Protein AF-N6XWZ9-F1 (afdb_monomer)

Sequence (121 aa):
SLAEAADLRSFARLRLDRLRKRARRGAQAAASLEPARLHALRIDFKLLRYGVEFFAPLFGTKGIARYLDGLVRAQTALGFLQDVDSALQRLAEWSRTQPEVAPAAAFVLGWHAPRYARLRR

Secondary structure (DSSP, 8-state):
-TTTS--HHHHHHHHHHHHHHHHHHHHHHGGG--HHHHHHHHHHHHHHHHHHHHHGGGT-HHHHHHHHHHHHHHHHHHHHHHHHHHHHHHHHHHHHH-GGGHHHHHHHHHHHHHHHHHHT-

Radius of gyration: 19.49 Å; Cα contacts (8 Å, |Δi|>4): 71; chains: 1; bounding box: 44×25×64 Å

Nearest PDB structures (foldseek):
  6qv5-assembly1_A  TM=8.251E-01  e=8.472E-03  Ricinus communis
  6rn5-assembly1_A-2  TM=6.888E-01  e=3.120E+00  Streptomyces chartreusis
  1ktm-assembly1_A  TM=4.145E-01  e=5.448E+00  Gallus gallus

Foldseek 3Di:
DVVVVPPPVVVLVVVLVVLVVVLVVLVVVCPQVDLVSLVVSLVSLVVNLVSLVVCVVVPDPPVSVVVNVVSVVSNVLSVLLNVLVVLVVVLVVCCVVPVVCVVVSCVVNVVSVVSNVVSSD

Solvent-accessible surface area (backbone atoms only — not comparable to full-atom values): 6664 Å² total; per-residue (Å²): 106,86,76,74,63,54,53,65,62,59,52,47,48,57,52,49,51,52,34,51,54,48,31,50,52,32,50,62,68,22,68,78,65,42,67,71,39,41,52,52,29,40,52,33,47,48,54,36,47,51,51,49,63,71,48,36,88,77,70,53,65,79,72,47,55,63,52,49,52,55,48,50,53,52,44,51,56,43,44,54,48,51,51,50,57,53,44,54,55,51,44,54,54,44,30,73,80,39,63,85,46,36,65,60,42,51,49,56,51,57,72,48,41,68,60,47,62,58,73,73,105

pLDDT: mean 91.27, std 10.52, range [46.81, 98.0]

Structure (mmCIF, N/CA/C/O backbone):
data_AF-N6XWZ9-F1
#
_entry.id   AF-N6XWZ9-F1
#
loop_
_atom_site.group_PDB
_atom_site.id
_atom_site.type_symbol
_atom_site.label_atom_id
_atom_site.label_alt_id
_atom_site.label_comp_id
_atom_site.label_asym_id
_atom_site.label_entity_id
_atom_site.label_seq_id
_atom_site.pdbx_PDB_ins_code
_atom_site.Cartn_x
_atom_site.Cartn_y
_atom_site.Cartn_z
_atom_site.occupancy
_atom_site.B_iso_or_equiv
_atom_site.auth_seq_id
_atom_site.auth_comp_id
_atom_site.auth_asym_id
_atom_site.auth_atom_id
_atom_site.pdbx_PDB_model_num
ATOM 1 N N . SER A 1 1 ? -3.378 0.205 39.869 1.00 48.47 1 SER A N 1
ATOM 2 C CA . SER A 1 1 ? -4.304 1.255 40.353 1.00 48.47 1 SER A CA 1
ATOM 3 C C . SER A 1 1 ? -5.565 1.287 39.486 1.00 48.47 1 SER A C 1
ATOM 5 O O . SER A 1 1 ? -5.467 1.041 38.290 1.00 48.47 1 SER A O 1
ATOM 7 N N . LEU A 1 2 ? -6.747 1.599 40.047 1.00 46.81 2 LEU A N 1
ATOM 8 C CA . LEU A 1 2 ? -7.999 1.820 39.285 1.00 46.81 2 LEU A CA 1
ATOM 9 C C . LEU A 1 2 ? -7.866 2.937 38.223 1.00 46.81 2 LEU A C 1
ATOM 11 O O . LEU A 1 2 ? -8.647 2.976 37.279 1.00 46.81 2 LEU A O 1
ATOM 15 N N . ALA A 1 3 ? -6.842 3.791 38.338 1.00 50.16 3 ALA A N 1
ATOM 16 C CA . ALA A 1 3 ? -6.470 4.799 37.346 1.00 50.16 3 ALA A CA 1
ATOM 17 C C . ALA A 1 3 ? -5.583 4.263 36.194 1.00 50.16 3 ALA A C 1
ATOM 19 O O . ALA A 1 3 ? -5.493 4.903 35.152 1.00 50.16 3 ALA A O 1
ATOM 20 N N . GLU A 1 4 ? -4.946 3.093 36.347 1.00 48.78 4 GLU A N 1
ATOM 21 C CA . GLU A 1 4 ? -4.130 2.435 35.301 1.00 48.78 4 GLU A CA 1
ATOM 22 C C . GLU A 1 4 ? -4.968 1.539 34.381 1.00 48.78 4 GLU A C 1
ATOM 24 O O . GLU A 1 4 ? -4.614 1.340 33.222 1.00 48.78 4 GLU A O 1
ATOM 29 N N . ALA A 1 5 ? -6.138 1.091 34.846 1.00 48.84 5 ALA A N 1
ATOM 30 C CA . ALA A 1 5 ? -7.211 0.566 34.003 1.00 48.84 5 ALA A CA 1
ATOM 31 C C . ALA A 1 5 ? -7.989 1.707 33.316 1.00 48.84 5 ALA A C 1
ATOM 33 O O . ALA A 1 5 ? -9.215 1.665 33.213 1.00 48.84 5 ALA A O 1
ATOM 34 N N . ALA A 1 6 ? -7.278 2.749 32.867 1.00 59.78 6 ALA A N 1
ATOM 35 C CA . ALA A 1 6 ? -7.811 3.752 31.959 1.00 59.78 6 ALA A CA 1
ATOM 36 C C . ALA A 1 6 ? -8.522 3.013 30.817 1.00 59.78 6 ALA A C 1
ATOM 38 O O . ALA A 1 6 ? -7.895 2.204 30.135 1.00 59.78 6 ALA A O 1
ATOM 39 N N . ASP A 1 7 ? -9.835 3.231 30.680 1.00 86.81 7 ASP A N 1
ATOM 40 C CA . ASP A 1 7 ? -10.737 2.429 29.847 1.00 86.81 7 ASP A CA 1
ATOM 41 C C . ASP A 1 7 ? -10.075 1.993 28.529 1.00 86.81 7 ASP A C 1
ATOM 43 O O . ASP A 1 7 ? -9.800 2.809 27.644 1.00 86.81 7 ASP A O 1
ATOM 47 N N . LEU A 1 8 ? -9.813 0.687 28.401 1.00 89.88 8 LEU A N 1
ATOM 48 C CA . LEU A 1 8 ? -9.112 0.106 27.257 1.00 89.88 8 LEU A CA 1
ATOM 49 C C . LEU A 1 8 ? -9.823 0.436 25.936 1.00 89.88 8 LEU A C 1
ATOM 51 O O . LEU A 1 8 ? -9.167 0.610 24.906 1.00 89.88 8 LEU A O 1
ATOM 55 N N . ARG A 1 9 ? -11.156 0.591 25.954 1.00 90.12 9 ARG A N 1
ATOM 56 C CA . ARG A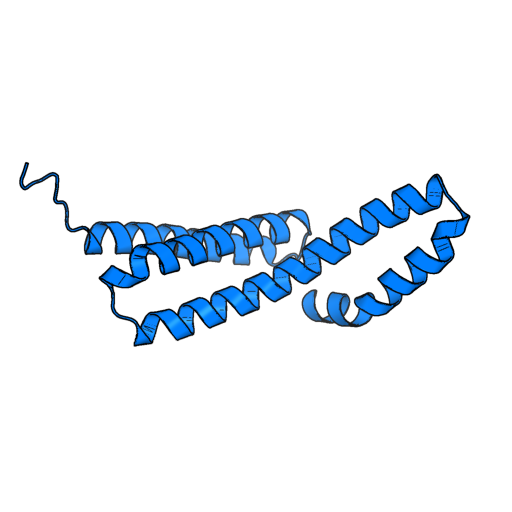 1 9 ? -11.916 1.020 24.771 1.00 90.12 9 ARG A CA 1
ATOM 57 C C . ARG A 1 9 ? -11.654 2.485 24.444 1.00 90.12 9 ARG A C 1
ATOM 59 O O . ARG A 1 9 ? -11.478 2.810 23.270 1.00 90.12 9 ARG A O 1
ATOM 66 N N . SER A 1 10 ? -11.591 3.361 25.442 1.00 91.25 10 SER A N 1
ATOM 67 C CA . SER A 1 10 ? -11.193 4.763 25.271 1.00 91.25 10 SER A CA 1
ATOM 68 C C . SER A 1 10 ? -9.761 4.888 24.753 1.00 91.25 10 SER A C 1
ATOM 70 O O . SER A 1 10 ? -9.526 5.615 23.785 1.00 91.25 10 SER A O 1
ATOM 72 N N . PHE A 1 11 ? -8.813 4.124 25.302 1.00 92.62 11 PHE A N 1
ATOM 73 C CA . PHE A 1 11 ? -7.440 4.069 24.790 1.00 92.62 11 PHE A CA 1
ATOM 74 C C . PHE A 1 11 ? -7.397 3.628 23.320 1.00 92.62 11 PHE A C 1
ATOM 76 O O . PHE A 1 11 ? -6.801 4.306 22.476 1.00 92.62 11 PHE A O 1
ATOM 83 N N . ALA A 1 12 ? -8.072 2.524 22.992 1.00 93.31 12 ALA A N 1
ATOM 84 C CA . ALA A 1 12 ? -8.122 1.993 21.637 1.00 93.31 12 ALA A CA 1
ATOM 85 C C . ALA A 1 12 ? -8.773 2.985 20.658 1.00 93.31 12 ALA A C 1
ATOM 87 O O . ALA A 1 12 ? -8.232 3.216 19.575 1.00 93.31 12 ALA A O 1
ATOM 88 N N . ARG A 1 13 ? -9.864 3.657 21.053 1.00 92.62 13 ARG A N 1
ATOM 89 C CA . ARG A 1 13 ? -10.496 4.736 20.271 1.00 92.62 13 ARG A CA 1
ATOM 90 C C . ARG A 1 13 ? -9.520 5.869 19.975 1.00 92.62 13 ARG A C 1
ATOM 92 O O . ARG A 1 13 ? -9.325 6.212 18.812 1.00 92.62 13 ARG A O 1
ATOM 99 N N . LEU A 1 14 ? -8.852 6.398 21.000 1.00 94.88 14 LEU A N 1
ATOM 100 C CA . LEU A 1 14 ? -7.873 7.477 20.838 1.00 94.88 14 LEU A CA 1
ATOM 101 C C . LEU A 1 14 ? -6.714 7.061 19.925 1.00 94.88 14 LEU A C 1
ATOM 103 O O . LEU A 1 14 ? -6.248 7.855 19.101 1.00 94.88 14 LEU A O 1
ATOM 107 N N . ARG A 1 15 ? -6.241 5.814 20.038 1.00 95.75 15 ARG A N 1
ATOM 108 C CA . ARG A 1 15 ? -5.157 5.300 19.195 1.00 95.75 15 ARG A CA 1
ATOM 109 C C . ARG A 1 15 ? -5.592 5.140 17.738 1.00 95.75 15 ARG A C 1
ATOM 111 O O . ARG A 1 15 ? -4.868 5.599 16.851 1.00 95.75 15 ARG A O 1
ATOM 118 N N . LEU A 1 16 ? -6.759 4.547 17.495 1.00 95.12 16 LEU A N 1
ATOM 119 C CA . LEU A 1 16 ? -7.332 4.379 16.157 1.00 95.12 16 LEU A CA 1
ATOM 120 C C . LEU A 1 16 ? -7.628 5.728 15.494 1.00 95.12 16 LEU A C 1
ATOM 122 O O . LEU A 1 16 ? -7.299 5.912 14.323 1.00 95.12 16 LEU A O 1
ATOM 126 N N . ASP A 1 17 ? -8.142 6.709 16.238 1.00 96.00 17 ASP A N 1
ATOM 127 C CA . ASP A 1 17 ? -8.380 8.058 15.719 1.00 96.00 17 ASP A CA 1
ATOM 128 C C . ASP A 1 17 ? -7.085 8.759 15.304 1.00 96.00 17 ASP A C 1
ATOM 130 O O . ASP A 1 17 ? -7.038 9.413 14.258 1.00 96.00 17 ASP A O 1
ATOM 134 N N . ARG A 1 18 ? -6.002 8.600 16.076 1.00 97.31 18 ARG A N 1
ATOM 135 C CA . ARG A 1 18 ? -4.678 9.122 15.696 1.00 97.31 18 ARG A CA 1
ATOM 136 C C . ARG A 1 18 ? -4.170 8.474 14.407 1.00 97.31 18 ARG A C 1
ATOM 138 O O . ARG A 1 18 ? -3.713 9.195 13.519 1.00 97.31 18 ARG A O 1
ATOM 145 N N . LEU A 1 19 ? -4.277 7.149 14.281 1.00 97.38 19 LEU A N 1
ATOM 146 C CA . LEU A 1 19 ? -3.881 6.416 13.071 1.00 97.38 19 LEU A CA 1
ATOM 147 C C . LEU A 1 19 ? -4.723 6.834 11.860 1.00 97.38 19 LEU A C 1
ATOM 149 O O . LEU A 1 19 ? -4.172 7.126 10.802 1.00 97.38 19 LEU A O 1
ATOM 153 N N . ARG A 1 20 ? -6.041 6.974 12.028 1.00 96.75 20 ARG A N 1
ATOM 154 C CA . ARG A 1 20 ? -6.957 7.456 10.98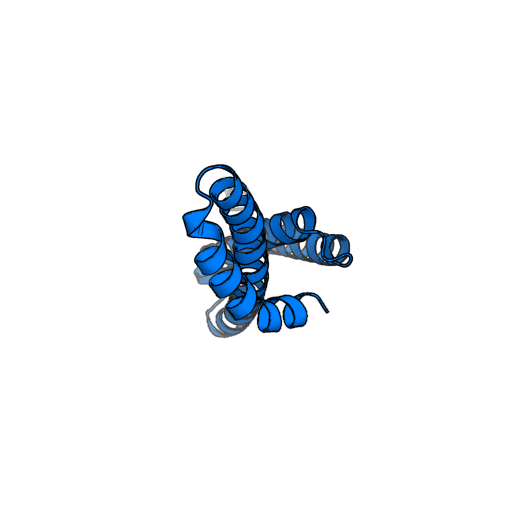6 1.00 96.75 20 ARG A CA 1
ATOM 155 C C . ARG A 1 20 ? -6.617 8.879 10.544 1.00 96.75 20 ARG A C 1
ATOM 157 O O . ARG A 1 20 ? -6.565 9.145 9.345 1.00 96.75 20 ARG A O 1
ATOM 164 N N . LYS A 1 21 ? -6.383 9.805 11.482 1.00 98.00 21 LYS A N 1
ATOM 165 C CA . LYS A 1 21 ? -5.977 11.191 11.173 1.00 98.00 21 LYS A CA 1
ATOM 166 C C . LYS A 1 21 ? -4.633 11.230 10.448 1.00 98.00 21 LYS A C 1
ATOM 168 O O . LYS A 1 21 ? -4.467 12.012 9.516 1.00 98.00 21 LYS A O 1
ATOM 173 N N . ARG A 1 22 ? -3.681 10.386 10.852 1.00 97.81 22 ARG A N 1
ATOM 174 C CA . ARG A 1 22 ? -2.393 10.230 10.169 1.00 97.81 22 ARG A CA 1
ATOM 175 C C . ARG A 1 22 ? -2.579 9.724 8.735 1.00 97.81 22 ARG A C 1
ATOM 177 O O . ARG A 1 22 ? -2.173 10.432 7.827 1.00 97.81 22 ARG A O 1
ATOM 184 N N . ALA A 1 23 ? -3.300 8.621 8.530 1.00 96.69 23 ALA A N 1
ATOM 185 C CA . ALA A 1 23 ? -3.590 8.084 7.198 1.00 96.69 23 ALA A CA 1
ATOM 186 C C . ALA A 1 23 ? -4.320 9.092 6.290 1.00 96.69 23 ALA A C 1
ATOM 188 O O . ALA A 1 23 ? -4.012 9.191 5.108 1.00 96.69 23 ALA A O 1
ATOM 189 N N . ARG A 1 24 ? -5.244 9.897 6.838 1.00 97.00 24 ARG A N 1
ATOM 190 C CA . ARG A 1 24 ? -5.914 10.981 6.093 1.00 97.00 24 ARG A CA 1
ATOM 191 C C . ARG A 1 24 ? -4.952 12.080 5.647 1.00 97.00 24 ARG A C 1
ATOM 193 O O . ARG A 1 24 ? -5.005 12.486 4.493 1.00 97.00 24 ARG A O 1
ATOM 200 N N . ARG A 1 25 ? -4.075 12.546 6.541 1.00 97.75 25 ARG A N 1
ATOM 201 C CA . ARG A 1 25 ? -3.040 13.534 6.191 1.00 97.75 25 ARG A CA 1
ATOM 202 C C . ARG A 1 25 ? -2.052 12.967 5.175 1.00 97.75 25 ARG A C 1
ATOM 204 O O . ARG A 1 25 ? -1.705 13.658 4.227 1.00 97.75 25 ARG A O 1
ATOM 211 N N . GLY A 1 26 ? -1.665 11.702 5.330 1.00 96.50 26 GLY A N 1
ATOM 212 C CA . GLY A 1 26 ? -0.856 10.988 4.346 1.00 96.50 26 GLY A CA 1
ATOM 213 C C . GLY A 1 26 ? -1.536 10.939 2.977 1.00 96.50 26 GLY A C 1
ATOM 214 O O . GLY A 1 26 ? -0.889 11.212 1.974 1.00 96.50 26 GLY A O 1
ATOM 215 N N . ALA A 1 27 ? -2.844 10.661 2.926 1.00 95.00 27 ALA A N 1
ATOM 216 C CA . ALA A 1 27 ? -3.601 10.626 1.674 1.00 95.00 27 ALA A CA 1
ATOM 217 C C . ALA A 1 27 ? -3.635 11.997 0.986 1.00 95.00 27 ALA A C 1
ATOM 219 O O . ALA A 1 27 ? -3.430 12.080 -0.219 1.00 95.00 27 ALA A O 1
ATOM 220 N N . GLN A 1 28 ? -3.821 13.073 1.756 1.00 96.00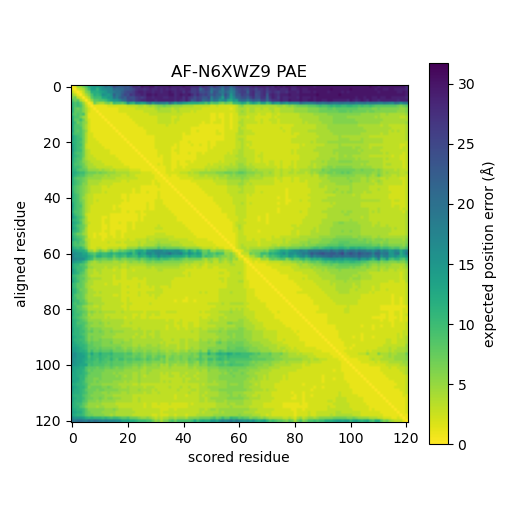 28 GLN A N 1
ATOM 221 C CA . GLN A 1 28 ? -3.737 14.444 1.244 1.00 96.00 28 GLN A CA 1
ATOM 222 C C . GLN A 1 28 ? -2.334 14.767 0.719 1.00 96.00 28 GLN A C 1
ATOM 224 O O . GLN A 1 28 ? -2.190 15.307 -0.372 1.00 96.00 28 GLN A O 1
ATOM 229 N N . ALA A 1 29 ? -1.287 14.398 1.461 1.00 95.06 29 ALA A N 1
ATOM 230 C CA . ALA A 1 29 ? 0.091 14.605 1.026 1.00 95.06 29 ALA A CA 1
ATOM 231 C C . ALA A 1 29 ? 0.417 13.806 -0.247 1.00 95.06 29 ALA A C 1
ATOM 233 O O . ALA A 1 29 ? 1.142 14.295 -1.112 1.00 95.06 29 ALA A O 1
ATOM 234 N N . ALA A 1 30 ? -0.136 12.602 -0.386 1.00 94.56 30 ALA A N 1
ATOM 235 C CA . ALA A 1 30 ? 0.043 11.732 -1.541 1.00 94.56 30 ALA A CA 1
ATOM 236 C C . ALA A 1 30 ? -0.836 12.102 -2.750 1.00 94.56 30 ALA A C 1
ATOM 238 O O . ALA A 1 30 ? -0.801 11.382 -3.743 1.00 94.56 30 ALA A O 1
ATOM 239 N N . ALA A 1 31 ? -1.575 13.218 -2.709 1.00 91.75 31 ALA A N 1
ATOM 240 C CA . ALA A 1 31 ? -2.390 13.687 -3.833 1.00 91.75 31 ALA A CA 1
ATOM 241 C C . ALA A 1 31 ? -1.574 13.949 -5.110 1.00 91.75 31 ALA A C 1
ATOM 243 O O . ALA A 1 31 ? -2.102 13.831 -6.207 1.00 91.75 31 ALA A O 1
ATOM 244 N N . SER A 1 32 ? -0.279 14.255 -4.979 1.00 90.12 32 SER A N 1
ATOM 245 C CA . SER A 1 32 ? 0.633 14.401 -6.119 1.00 90.12 32 SER A CA 1
ATOM 246 C C . SER A 1 32 ? 1.066 13.068 -6.740 1.00 90.12 32 SER A C 1
ATOM 248 O O . SER A 1 32 ? 1.780 13.069 -7.733 1.00 90.12 32 SER A O 1
ATOM 250 N N . LEU A 1 33 ? 0.680 11.930 -6.149 1.00 89.94 33 LEU A N 1
ATOM 251 C CA . LEU A 1 33 ? 1.004 10.582 -6.628 1.00 89.94 33 LEU A CA 1
ATOM 252 C C . LEU A 1 33 ? 2.510 10.323 -6.790 1.00 89.94 33 LEU A C 1
ATOM 254 O O . LEU A 1 33 ? 2.927 9.505 -7.612 1.00 89.94 33 LEU A O 1
ATOM 258 N N . GLU A 1 34 ? 3.321 11.015 -5.990 1.00 91.44 34 GLU A N 1
ATOM 259 C CA . GLU A 1 34 ? 4.765 10.813 -5.932 1.00 91.44 34 GLU A CA 1
ATOM 260 C C . GLU A 1 34 ? 5.086 9.476 -5.243 1.00 91.44 34 GLU A C 1
ATOM 262 O O . GLU A 1 34 ? 4.571 9.243 -4.139 1.00 91.44 34 GLU A O 1
ATOM 267 N N . PRO A 1 35 ? 5.959 8.618 -5.813 1.00 90.19 35 PRO A N 1
ATOM 268 C CA . PRO A 1 35 ? 6.249 7.282 -5.282 1.00 90.19 35 PRO A CA 1
ATOM 269 C C . PRO A 1 35 ? 6.602 7.266 -3.790 1.00 90.19 35 PRO A C 1
ATOM 271 O O . PRO A 1 35 ? 6.056 6.477 -3.018 1.00 90.19 35 PRO A O 1
ATOM 274 N N . ALA A 1 36 ? 7.447 8.201 -3.341 1.00 91.62 36 ALA A N 1
ATOM 275 C CA . ALA A 1 36 ? 7.839 8.305 -1.935 1.00 91.62 36 ALA A CA 1
ATOM 276 C C . ALA A 1 36 ? 6.646 8.612 -1.007 1.00 91.62 36 ALA A C 1
ATOM 278 O O . ALA A 1 36 ? 6.546 8.065 0.094 1.00 91.62 36 ALA A O 1
ATOM 279 N N . ARG A 1 37 ? 5.704 9.454 -1.455 1.00 94.94 37 ARG A N 1
ATOM 280 C CA . ARG A 1 37 ? 4.509 9.806 -0.674 1.00 94.94 37 ARG A CA 1
ATOM 281 C C . ARG A 1 37 ? 3.484 8.674 -0.672 1.00 94.94 37 ARG A C 1
ATOM 283 O O . ARG A 1 37 ? 2.891 8.400 0.370 1.00 94.94 37 ARG A O 1
ATOM 290 N N . LEU A 1 38 ? 3.319 7.981 -1.798 1.00 93.81 38 LEU A N 1
ATOM 291 C CA . LEU A 1 38 ? 2.487 6.778 -1.898 1.00 93.81 38 LEU A CA 1
ATOM 292 C C . LEU A 1 38 ? 3.020 5.646 -1.008 1.00 93.81 38 LEU A C 1
ATOM 294 O O . LEU A 1 38 ? 2.246 4.977 -0.319 1.00 93.81 38 LEU A O 1
ATOM 298 N N . HIS A 1 39 ? 4.342 5.472 -0.951 1.00 92.94 39 HIS A N 1
ATOM 299 C CA . HIS A 1 39 ? 4.983 4.516 -0.053 1.00 92.94 39 HIS A CA 1
ATOM 300 C C . HIS A 1 39 ? 4.737 4.859 1.426 1.00 92.94 39 HIS A C 1
ATOM 302 O O . HIS A 1 39 ? 4.302 4.001 2.198 1.00 92.94 39 HIS A O 1
ATOM 308 N N . ALA A 1 40 ? 4.927 6.123 1.819 1.00 95.19 40 ALA A N 1
ATOM 309 C CA . ALA A 1 40 ? 4.619 6.578 3.176 1.00 95.19 40 ALA A CA 1
ATOM 310 C C . ALA A 1 40 ? 3.135 6.360 3.533 1.00 95.19 40 ALA A C 1
ATOM 312 O O . ALA A 1 40 ? 2.815 5.852 4.611 1.00 95.19 40 ALA A O 1
ATOM 313 N N . LEU A 1 41 ? 2.224 6.650 2.598 1.00 95.94 41 LEU A N 1
ATOM 314 C CA . LEU A 1 41 ? 0.795 6.398 2.765 1.00 95.94 41 LEU A CA 1
ATOM 315 C C . LEU A 1 41 ? 0.486 4.912 2.989 1.00 95.94 41 LEU A C 1
ATOM 317 O O . LEU A 1 41 ? -0.330 4.566 3.846 1.00 95.94 41 LEU A O 1
ATOM 321 N N . ARG A 1 42 ? 1.151 4.015 2.254 1.00 94.81 42 ARG A N 1
ATOM 322 C CA . ARG A 1 42 ? 0.991 2.564 2.421 1.00 94.81 42 ARG A CA 1
ATOM 323 C C . ARG A 1 42 ? 1.387 2.106 3.823 1.00 94.81 42 ARG A C 1
ATOM 325 O O . ARG A 1 42 ? 0.692 1.261 4.394 1.00 94.81 42 ARG A O 1
ATOM 332 N N . ILE A 1 43 ? 2.455 2.669 4.391 1.00 95.69 43 ILE A N 1
ATOM 333 C CA . ILE A 1 43 ? 2.864 2.401 5.778 1.00 95.69 43 ILE A CA 1
ATOM 334 C C . ILE A 1 43 ? 1.770 2.862 6.747 1.00 95.69 43 ILE A C 1
ATOM 336 O O . ILE A 1 43 ? 1.360 2.093 7.618 1.00 95.69 43 ILE A O 1
ATOM 340 N N . ASP A 1 44 ? 1.241 4.072 6.566 1.00 96.75 44 ASP A N 1
ATOM 341 C CA . ASP A 1 44 ? 0.183 4.614 7.425 1.00 96.75 44 ASP A CA 1
ATOM 342 C C . ASP A 1 44 ? -1.093 3.759 7.388 1.00 96.75 44 ASP A C 1
ATOM 344 O O . ASP A 1 44 ? -1.673 3.458 8.435 1.00 96.75 44 ASP A O 1
ATOM 348 N N . PHE A 1 45 ? -1.499 3.298 6.201 1.00 96.25 45 PHE A N 1
ATOM 349 C CA . PHE A 1 45 ? -2.633 2.382 6.041 1.00 96.25 45 PHE A CA 1
ATOM 350 C C . PHE A 1 45 ? -2.366 1.012 6.674 1.00 96.25 45 PHE A C 1
ATOM 352 O O . PHE A 1 45 ? -3.280 0.415 7.240 1.00 96.25 45 PHE A O 1
ATOM 359 N N . LYS A 1 46 ? -1.122 0.520 6.628 1.00 95.94 46 LYS A N 1
ATOM 360 C CA . LYS A 1 46 ? -0.718 -0.736 7.279 1.00 95.94 46 LYS A CA 1
ATOM 361 C C . LYS A 1 46 ? -0.817 -0.642 8.792 1.00 95.94 46 LYS A C 1
ATOM 363 O O . LYS A 1 46 ? -1.414 -1.518 9.408 1.00 95.94 46 LYS A O 1
ATOM 368 N N . LEU A 1 47 ? -0.322 0.447 9.372 1.00 96.75 47 LEU A N 1
ATOM 369 C CA . LEU A 1 47 ? -0.446 0.702 10.805 1.00 96.75 47 LEU A CA 1
ATOM 370 C C . LEU A 1 47 ? -1.909 0.843 11.234 1.00 96.75 47 LEU A C 1
ATOM 372 O O . LEU A 1 47 ? -2.295 0.311 12.272 1.00 96.75 47 L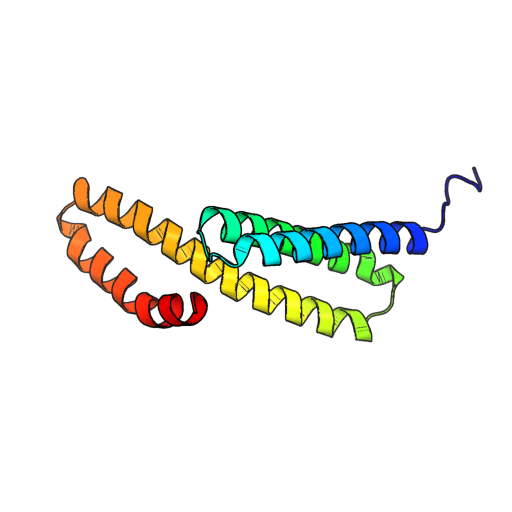EU A O 1
ATOM 376 N N . LEU A 1 48 ? -2.731 1.523 10.431 1.00 96.88 48 LEU A N 1
ATOM 377 C CA . LEU A 1 48 ? -4.163 1.642 10.688 1.00 96.88 48 LEU A CA 1
ATOM 378 C C . LEU A 1 48 ? -4.869 0.282 10.627 1.00 96.88 48 LEU A C 1
ATOM 380 O O . LEU A 1 48 ? -5.603 -0.040 11.556 1.00 96.88 48 LEU A O 1
ATOM 384 N N . ARG A 1 49 ? -4.613 -0.536 9.595 1.00 95.69 49 ARG A N 1
ATOM 385 C CA . ARG A 1 49 ? -5.178 -1.890 9.488 1.00 95.69 49 ARG A CA 1
ATOM 386 C C . ARG A 1 49 ? -4.796 -2.745 10.692 1.00 95.69 49 ARG A C 1
ATOM 388 O O . ARG A 1 49 ? -5.681 -3.300 11.331 1.00 95.69 49 ARG A O 1
ATOM 395 N N . TYR A 1 50 ? -3.513 -2.782 11.042 1.00 95.81 50 TYR A N 1
ATOM 396 C CA . TYR A 1 50 ? -3.037 -3.538 12.200 1.00 95.81 50 TYR A CA 1
ATOM 397 C C . TYR A 1 50 ? -3.655 -3.059 13.507 1.00 95.81 50 TYR A C 1
ATOM 399 O O . TYR A 1 50 ? -4.045 -3.879 14.328 1.00 95.81 50 TYR A O 1
ATOM 407 N N . GLY A 1 51 ? -3.804 -1.745 13.692 1.00 95.25 51 GLY A N 1
ATOM 408 C CA . GLY A 1 51 ? -4.501 -1.207 14.855 1.00 95.25 51 GLY A CA 1
ATOM 409 C C . GLY A 1 51 ? -5.953 -1.682 14.924 1.00 95.25 51 GLY A C 1
ATOM 410 O O . GLY A 1 51 ? -6.420 -2.072 15.990 1.00 95.25 51 GLY A O 1
ATOM 411 N N . VAL A 1 52 ? -6.666 -1.669 13.796 1.00 94.12 52 VAL A N 1
ATOM 412 C CA . VAL A 1 52 ? -8.064 -2.117 13.733 1.00 94.12 52 VAL A CA 1
ATOM 413 C C . VAL A 1 52 ? -8.179 -3.611 14.012 1.00 94.12 52 VAL A C 1
ATOM 415 O O . VAL A 1 52 ? -9.033 -3.991 14.800 1.00 94.12 52 VAL A O 1
ATOM 418 N N . GLU A 1 53 ? -7.331 -4.441 13.402 1.00 93.94 53 GLU A N 1
ATOM 419 C CA . GLU A 1 53 ? -7.296 -5.893 13.635 1.00 93.94 53 GLU A CA 1
ATOM 420 C C . GLU A 1 53 ? -6.999 -6.206 15.103 1.00 93.94 53 GLU A C 1
ATOM 422 O O . GLU A 1 53 ? -7.711 -6.990 15.725 1.00 93.94 53 GLU A O 1
ATOM 427 N N . PHE A 1 54 ? -6.001 -5.531 15.677 1.00 94.12 54 PHE A N 1
ATOM 428 C CA . PHE A 1 54 ? -5.582 -5.727 17.061 1.00 94.12 54 PHE A CA 1
ATOM 429 C C . PHE A 1 54 ? -6.681 -5.360 18.064 1.00 94.12 54 PHE A C 1
ATOM 431 O O . PHE A 1 54 ? -6.952 -6.112 18.997 1.00 94.12 54 PHE A O 1
ATOM 438 N N . PHE A 1 55 ? -7.348 -4.219 17.871 1.00 92.69 55 PHE A N 1
ATOM 439 C CA . PHE A 1 55 ? -8.413 -3.769 18.770 1.00 92.69 55 PHE A CA 1
ATOM 440 C C . PHE A 1 55 ? -9.802 -4.307 18.403 1.00 92.69 55 PHE A C 1
ATOM 442 O O . PHE A 1 55 ? -10.770 -3.994 19.100 1.00 92.69 55 PHE A O 1
ATOM 449 N N . ALA A 1 56 ? -9.933 -5.117 17.347 1.00 91.06 56 ALA A N 1
ATOM 450 C CA . ALA A 1 56 ? -11.225 -5.616 16.883 1.00 91.06 56 ALA A CA 1
ATOM 451 C C . ALA A 1 56 ? -12.062 -6.322 17.967 1.00 91.06 56 ALA A C 1
ATOM 453 O O . ALA A 1 56 ? -13.261 -6.030 18.061 1.00 91.06 56 ALA A O 1
ATOM 454 N N . PRO A 1 57 ? -11.472 -7.164 18.843 1.00 90.19 57 PRO A N 1
ATOM 455 C CA . PRO A 1 57 ? -12.217 -7.816 19.921 1.00 90.19 57 PRO A CA 1
ATOM 456 C C . PRO A 1 57 ? -12.898 -6.846 20.905 1.00 90.19 57 PRO A C 1
ATOM 458 O O . PRO A 1 57 ? -13.835 -7.237 21.595 1.00 90.19 57 PRO A O 1
ATOM 461 N N . LEU A 1 58 ? -12.484 -5.572 20.961 1.00 90.38 58 LEU A N 1
ATOM 462 C CA . LEU A 1 58 ? -13.035 -4.572 21.884 1.00 90.38 58 LEU A CA 1
ATOM 463 C C . LEU A 1 58 ? -14.312 -3.876 21.379 1.00 90.38 58 LEU A C 1
ATOM 465 O O . LEU A 1 58 ? -15.014 -3.263 22.190 1.00 90.38 58 LEU A O 1
ATOM 469 N N . PHE A 1 59 ? -14.606 -3.932 20.072 1.00 83.56 59 PHE A N 1
ATOM 470 C CA . PHE A 1 59 ? -15.632 -3.091 19.425 1.00 83.56 59 PHE A CA 1
ATOM 471 C C . PHE A 1 59 ? -16.723 -3.856 18.651 1.00 83.56 59 PHE A C 1
ATOM 473 O O . PHE A 1 59 ? -17.600 -3.226 18.060 1.00 83.56 59 PHE A O 1
ATOM 480 N N . GLY A 1 60 ? -16.721 -5.192 18.683 1.00 75.75 60 GLY A N 1
ATOM 481 C CA . GLY A 1 60 ? -17.697 -6.021 17.964 1.00 75.75 60 GLY A CA 1
ATOM 482 C C . GLY A 1 60 ? -17.452 -6.070 16.446 1.00 75.75 60 GLY A C 1
ATOM 483 O O . GLY A 1 60 ? -16.845 -5.188 15.849 1.00 75.75 60 GLY A O 1
ATOM 484 N N . THR A 1 61 ? -17.903 -7.133 15.782 1.00 72.00 61 THR A N 1
ATOM 485 C CA . THR A 1 61 ? -17.336 -7.545 14.481 1.00 72.00 61 THR A CA 1
ATOM 486 C C . THR A 1 61 ? -17.977 -6.902 13.243 1.00 72.00 61 THR A C 1
ATOM 488 O O . THR A 1 61 ? -17.287 -6.682 12.245 1.00 72.00 61 THR A O 1
ATOM 491 N N . LYS A 1 62 ? -19.272 -6.548 13.273 1.00 72.50 62 LYS A N 1
ATOM 492 C CA . LYS A 1 62 ? -20.017 -6.139 12.058 1.00 72.50 62 LYS A CA 1
ATOM 493 C C . LYS A 1 62 ? -19.503 -4.846 11.404 1.00 72.50 62 LYS A C 1
ATOM 495 O O . LYS A 1 62 ? -19.403 -4.776 10.182 1.00 72.50 62 LYS A O 1
ATOM 500 N N . GLY A 1 63 ? -19.167 -3.820 12.189 1.00 75.94 63 GLY A N 1
ATOM 501 C CA . GLY A 1 63 ? -18.657 -2.547 11.653 1.00 75.94 63 GLY A CA 1
ATOM 502 C C . GLY A 1 63 ? -17.200 -2.620 11.183 1.00 75.94 63 GLY A C 1
ATOM 503 O O . GLY A 1 63 ? -16.799 -1.901 10.267 1.00 75.94 63 GLY A O 1
ATOM 504 N N . ILE A 1 64 ? -16.426 -3.521 11.786 1.00 86.38 64 ILE A N 1
ATOM 505 C CA . ILE A 1 64 ? -14.980 -3.637 11.592 1.00 86.38 64 ILE A CA 1
ATOM 506 C C . ILE A 1 64 ? -14.650 -4.329 10.274 1.00 86.38 64 ILE A C 1
ATO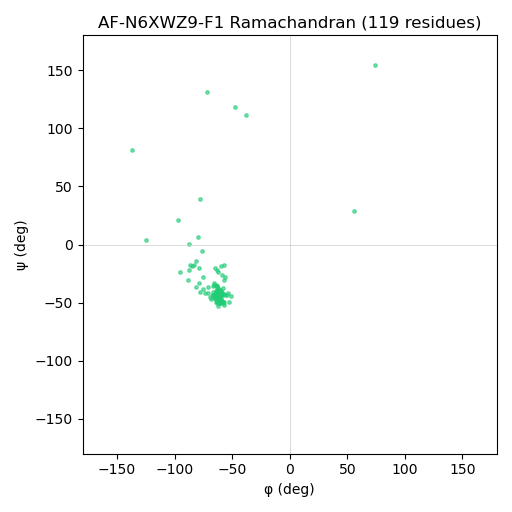M 508 O O . ILE A 1 64 ? -13.768 -3.862 9.559 1.00 86.38 64 ILE A O 1
ATOM 512 N N . ALA A 1 65 ? -15.396 -5.375 9.911 1.00 87.50 65 ALA A N 1
ATOM 513 C CA . ALA A 1 65 ? -15.158 -6.127 8.680 1.00 87.50 65 ALA A CA 1
ATOM 514 C C . ALA A 1 65 ? -15.204 -5.228 7.431 1.00 87.50 65 ALA A C 1
ATOM 516 O O . ALA A 1 65 ? -14.263 -5.206 6.643 1.00 87.50 65 ALA A O 1
ATOM 517 N N . ARG A 1 66 ? -16.251 -4.400 7.297 1.00 88.88 66 ARG A N 1
ATOM 518 C CA . ARG A 1 66 ? -16.388 -3.454 6.174 1.00 88.88 66 ARG A CA 1
ATOM 519 C C . ARG A 1 66 ? -15.286 -2.392 6.159 1.00 88.88 66 ARG A C 1
ATOM 521 O O . ARG A 1 66 ? -14.856 -1.962 5.091 1.00 88.88 66 ARG A O 1
ATOM 528 N N . TYR A 1 67 ? -14.837 -1.948 7.333 1.00 90.06 67 TYR A N 1
ATOM 529 C CA . TYR A 1 67 ? -13.749 -0.976 7.434 1.00 90.06 67 TYR A CA 1
ATOM 530 C C . TYR A 1 67 ? -12.405 -1.582 7.009 1.00 90.06 67 TYR A C 1
ATOM 532 O O . TYR A 1 67 ? -11.682 -0.977 6.218 1.00 90.06 67 TYR A O 1
ATOM 540 N N . LEU A 1 68 ? -12.102 -2.794 7.485 1.00 91.88 68 LEU A N 1
ATOM 541 C CA . LEU A 1 68 ? -10.904 -3.547 7.112 1.00 91.88 68 LEU A CA 1
ATOM 542 C C . LEU A 1 68 ? -10.861 -3.840 5.615 1.00 91.88 68 LEU A C 1
ATOM 544 O O . LEU A 1 68 ? -9.835 -3.612 4.986 1.00 91.88 68 LEU A O 1
ATOM 548 N N . ASP A 1 69 ? -11.978 -4.262 5.032 1.00 92.62 69 ASP A N 1
ATOM 549 C CA . ASP A 1 69 ? -12.099 -4.523 3.598 1.00 92.62 69 ASP A CA 1
ATOM 550 C C . ASP A 1 69 ? -11.774 -3.271 2.749 1.00 92.62 69 ASP A C 1
ATOM 552 O O . ASP A 1 69 ? -11.000 -3.324 1.789 1.00 92.62 69 ASP A O 1
ATOM 556 N N . GLY A 1 70 ? -12.245 -2.093 3.174 1.00 93.81 70 GLY A N 1
ATOM 557 C CA . GLY A 1 70 ? -11.848 -0.818 2.566 1.00 93.81 70 GLY A CA 1
ATOM 558 C C . GLY A 1 70 ? -10.341 -0.533 2.660 1.00 93.81 70 GLY A C 1
ATOM 559 O O . GLY A 1 70 ? -9.734 -0.103 1.676 1.00 93.81 70 GLY A O 1
ATOM 560 N N . LEU A 1 71 ? -9.721 -0.799 3.817 1.00 94.19 71 LEU A N 1
ATOM 561 C CA . LEU A 1 71 ? -8.273 -0.643 3.999 1.00 94.19 71 LEU A CA 1
ATOM 562 C C . LEU A 1 71 ? -7.483 -1.620 3.126 1.00 94.19 71 LEU A C 1
ATOM 564 O O . LEU A 1 71 ? -6.518 -1.206 2.487 1.00 94.19 71 LEU A O 1
ATOM 568 N N . VAL A 1 72 ? -7.906 -2.882 3.046 1.00 93.94 72 VAL A N 1
ATOM 569 C CA . VAL A 1 72 ? -7.263 -3.914 2.222 1.00 93.94 72 VAL A CA 1
ATOM 570 C C . VAL A 1 72 ? -7.287 -3.519 0.749 1.00 93.94 72 VAL A C 1
ATOM 572 O O . VAL A 1 72 ? -6.247 -3.586 0.089 1.00 93.94 72 VAL A O 1
ATOM 575 N N . ARG A 1 73 ? -8.419 -3.024 0.230 1.00 94.75 73 ARG A N 1
ATOM 576 C CA . ARG A 1 73 ? -8.490 -2.522 -1.153 1.00 94.75 73 ARG A CA 1
ATOM 577 C C . ARG A 1 73 ? -7.515 -1.375 -1.402 1.00 94.75 73 ARG A C 1
ATOM 579 O O . ARG A 1 73 ? -6.761 -1.418 -2.374 1.00 94.75 73 ARG A O 1
ATOM 586 N N . ALA A 1 74 ? -7.487 -0.382 -0.512 1.00 92.88 74 ALA A N 1
ATOM 587 C CA . ALA A 1 74 ? -6.570 0.750 -0.635 1.00 92.88 74 ALA A CA 1
ATOM 588 C C . ALA A 1 74 ? -5.098 0.301 -0.589 1.00 92.88 74 ALA A C 1
ATOM 590 O O . ALA A 1 74 ? -4.290 0.705 -1.422 1.00 92.88 74 ALA A O 1
ATOM 591 N N . GLN A 1 75 ? -4.751 -0.599 0.333 1.00 93.44 75 GLN A N 1
ATOM 592 C CA . GLN A 1 75 ? -3.401 -1.152 0.438 1.00 93.44 75 GLN A CA 1
ATOM 593 C C . GLN A 1 75 ? -3.002 -2.003 -0.765 1.00 93.44 75 GLN A C 1
ATOM 595 O O . GLN A 1 75 ? -1.826 -2.008 -1.126 1.00 93.44 75 GLN A O 1
ATOM 600 N N . THR A 1 76 ? -3.953 -2.707 -1.380 1.00 94.88 76 THR A N 1
ATOM 601 C CA . THR A 1 76 ? -3.720 -3.502 -2.591 1.00 94.88 76 THR A CA 1
ATOM 602 C C . THR A 1 76 ? -3.392 -2.596 -3.775 1.00 94.88 76 THR A C 1
ATOM 604 O O . THR A 1 76 ? -2.445 -2.867 -4.510 1.00 94.88 76 THR A O 1
ATOM 607 N N . ALA A 1 77 ? -4.118 -1.485 -3.932 1.00 94.69 77 ALA A N 1
ATOM 608 C CA . ALA A 1 77 ? -3.826 -0.488 -4.960 1.00 94.69 77 ALA A CA 1
ATOM 609 C C . ALA A 1 77 ? -2.457 0.179 -4.743 1.00 94.69 77 ALA A C 1
ATOM 611 O O . ALA A 1 77 ? -1.632 0.198 -5.654 1.00 94.69 77 ALA A O 1
ATOM 612 N N . LEU A 1 78 ? -2.183 0.653 -3.522 1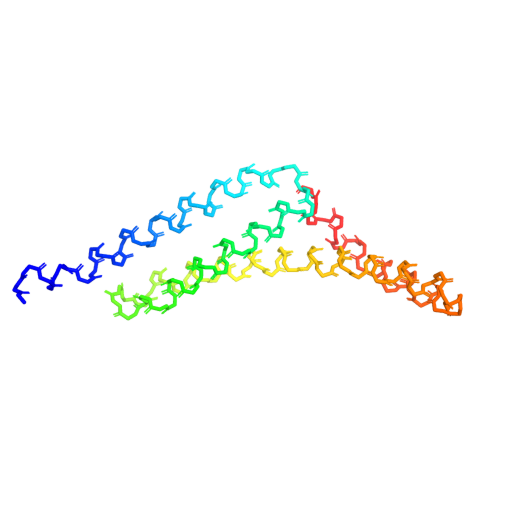.00 94.38 78 LEU A N 1
ATOM 613 C CA . LEU A 1 78 ? -0.896 1.266 -3.171 1.00 94.38 78 LEU A CA 1
ATOM 614 C C . LEU A 1 78 ? 0.272 0.279 -3.280 1.00 94.38 78 LEU A C 1
ATOM 616 O O . LEU A 1 78 ? 1.371 0.661 -3.663 1.00 94.38 78 LEU A O 1
ATOM 620 N N . GLY A 1 79 ? 0.035 -0.990 -2.937 1.00 94.44 79 GLY A N 1
ATOM 621 C CA . GLY A 1 79 ? 1.015 -2.062 -3.088 1.00 94.44 79 GLY A CA 1
ATOM 622 C C . GLY A 1 79 ? 1.401 -2.269 -4.532 1.00 94.44 79 GLY A C 1
ATOM 623 O O . GLY A 1 79 ? 2.576 -2.192 -4.849 1.00 94.44 79 GLY A O 1
ATOM 624 N N . PHE A 1 80 ? 0.406 -2.408 -5.405 1.00 95.88 80 PHE A N 1
ATOM 625 C CA . PHE A 1 80 ? 0.652 -2.560 -6.830 1.00 95.88 80 PHE A CA 1
ATOM 626 C C . PHE A 1 80 ? 1.474 -1.398 -7.414 1.00 95.88 80 PHE A C 1
ATOM 628 O O . PHE A 1 80 ? 2.399 -1.641 -8.181 1.00 95.88 80 PHE A O 1
ATOM 635 N N . LEU A 1 81 ? 1.171 -0.147 -7.040 1.00 94.75 81 LEU A N 1
ATOM 636 C CA . LEU A 1 81 ? 1.953 1.016 -7.481 1.00 94.75 81 LEU A CA 1
ATOM 637 C C . LEU A 1 81 ? 3.415 0.921 -7.022 1.00 94.75 81 LEU A C 1
ATOM 639 O O . LEU A 1 81 ? 4.318 1.019 -7.847 1.00 94.75 81 LEU A O 1
ATOM 643 N N . GLN A 1 82 ? 3.640 0.653 -5.732 1.00 92.88 82 GLN A N 1
ATOM 644 C CA . GLN A 1 82 ? 4.988 0.515 -5.180 1.00 92.88 82 GLN A CA 1
ATOM 645 C C . GLN A 1 82 ? 5.762 -0.653 -5.813 1.00 92.88 82 GLN A C 1
ATOM 647 O O . GLN A 1 82 ? 6.967 -0.538 -6.046 1.00 92.88 82 GLN A O 1
ATOM 652 N N . ASP A 1 83 ? 5.096 -1.781 -6.063 1.00 94.31 83 ASP A N 1
ATOM 653 C CA . ASP A 1 83 ? 5.720 -2.971 -6.640 1.00 94.31 83 ASP A CA 1
ATOM 654 C C . ASP A 1 83 ? 6.210 -2.677 -8.063 1.00 94.31 83 ASP A C 1
ATOM 656 O O . ASP A 1 83 ? 7.349 -3.005 -8.392 1.00 94.31 83 ASP A O 1
ATOM 660 N N . VAL A 1 84 ? 5.405 -1.977 -8.872 1.00 95.06 84 VAL A N 1
ATOM 661 C CA . VAL A 1 84 ? 5.799 -1.534 -10.219 1.00 95.06 84 VAL A CA 1
ATOM 662 C C . VAL A 1 84 ? 6.914 -0.487 -10.163 1.00 95.06 84 VAL A C 1
ATOM 664 O O . VAL A 1 84 ? 7.881 -0.618 -10.906 1.00 95.06 84 VAL A O 1
ATOM 667 N N . ASP A 1 85 ? 6.847 0.497 -9.259 1.00 93.31 85 ASP A N 1
ATOM 668 C CA . ASP A 1 85 ? 7.920 1.491 -9.077 1.00 93.31 85 ASP A CA 1
ATOM 669 C C . ASP A 1 85 ? 9.255 0.819 -8.709 1.00 93.31 85 ASP A C 1
ATOM 671 O O . ASP A 1 85 ? 10.312 1.144 -9.252 1.00 93.31 85 ASP A O 1
ATOM 675 N N . SER A 1 86 ? 9.206 -0.176 -7.821 1.00 93.00 86 SER A N 1
ATOM 676 C CA . SER A 1 86 ? 10.387 -0.941 -7.407 1.00 93.00 86 SER A CA 1
ATOM 677 C C . SER A 1 86 ? 10.897 -1.857 -8.525 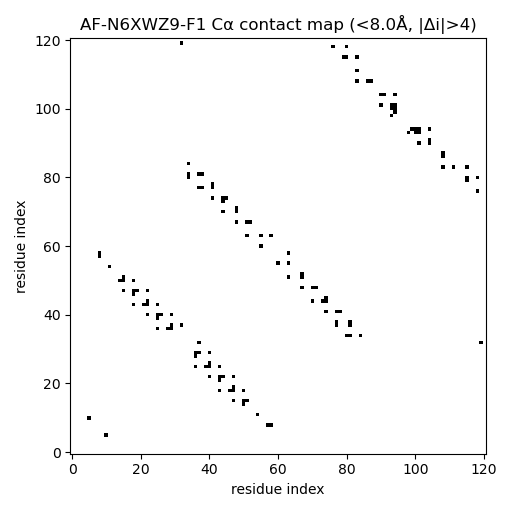1.00 93.00 86 SER A C 1
ATOM 679 O O . SER A 1 86 ? 12.106 -2.061 -8.657 1.00 93.00 86 SER A O 1
ATOM 681 N N . ALA A 1 87 ? 9.990 -2.435 -9.318 1.00 95.25 87 ALA A N 1
ATOM 682 C CA . ALA A 1 87 ? 10.337 -3.249 -10.477 1.00 95.25 87 ALA A CA 1
ATOM 683 C C . ALA A 1 87 ? 11.010 -2.403 -11.561 1.00 95.25 87 ALA A C 1
ATOM 685 O O . ALA A 1 87 ? 12.046 -2.815 -12.067 1.00 95.25 87 ALA A O 1
ATOM 686 N N . LEU A 1 88 ? 10.493 -1.204 -11.854 1.00 94.25 88 LEU A N 1
ATOM 687 C CA . LEU A 1 88 ? 11.099 -0.255 -12.793 1.00 94.25 88 LEU A CA 1
ATOM 688 C C . LEU A 1 88 ? 12.564 0.020 -12.440 1.00 94.25 88 LEU A C 1
ATOM 690 O O . LEU A 1 88 ? 13.432 -0.098 -13.301 1.00 94.25 88 LEU A O 1
ATOM 694 N N . GLN A 1 89 ? 12.845 0.326 -11.170 1.00 93.38 89 GLN A N 1
ATOM 695 C CA . GLN A 1 89 ? 14.209 0.599 -10.713 1.00 93.38 89 GLN A CA 1
ATOM 696 C C . GLN A 1 89 ? 15.135 -0.616 -10.864 1.00 93.38 89 GLN A C 1
ATOM 698 O O . GLN A 1 89 ? 16.207 -0.491 -11.456 1.00 93.38 89 GLN A O 1
ATOM 703 N N . ARG A 1 90 ? 14.721 -1.799 -10.383 1.00 95.75 90 ARG A N 1
ATOM 704 C CA . ARG A 1 90 ? 15.557 -3.015 -10.459 1.00 95.75 90 ARG A CA 1
ATOM 705 C C . ARG A 1 90 ? 15.771 -3.496 -11.885 1.00 95.75 90 ARG A C 1
ATOM 707 O O . ARG A 1 90 ? 16.885 -3.845 -12.252 1.00 95.75 90 ARG A O 1
ATOM 714 N N . LEU A 1 91 ? 14.717 -3.509 -12.695 1.00 96.12 91 LEU A N 1
ATOM 715 C CA . LEU A 1 91 ? 14.796 -3.967 -14.077 1.00 96.12 91 LEU A CA 1
ATOM 716 C C . LEU A 1 91 ? 15.662 -3.035 -14.929 1.00 96.12 91 LEU A C 1
ATOM 718 O O . LEU A 1 91 ? 16.401 -3.519 -15.783 1.00 96.12 91 LEU A O 1
ATOM 722 N N . ALA A 1 92 ? 15.626 -1.723 -14.676 1.00 94.88 92 ALA A N 1
ATOM 723 C CA . ALA A 1 92 ? 16.534 -0.779 -15.321 1.00 94.88 92 ALA A CA 1
ATOM 724 C C . ALA A 1 92 ? 17.996 -1.035 -14.926 1.00 94.88 92 ALA A C 1
ATOM 726 O O . ALA A 1 92 ? 18.883 -0.990 -15.775 1.00 94.88 92 ALA A O 1
ATOM 727 N N . GLU A 1 93 ? 18.259 -1.334 -13.652 1.00 96.12 93 GLU A N 1
ATOM 728 C CA . GLU A 1 93 ? 19.598 -1.691 -13.187 1.00 96.12 93 GLU A CA 1
ATOM 729 C C . GLU A 1 93 ? 20.107 -2.982 -13.834 1.00 96.12 93 GLU A C 1
ATOM 731 O O . GLU A 1 93 ? 21.204 -2.983 -14.391 1.00 96.12 93 GLU A O 1
ATOM 736 N N . TRP A 1 94 ? 19.298 -4.043 -13.835 1.00 96.25 94 TRP A N 1
ATOM 737 C CA . TRP A 1 94 ? 19.652 -5.316 -14.466 1.00 96.25 94 TRP A CA 1
ATOM 738 C C . TRP A 1 94 ? 19.854 -5.182 -15.967 1.00 96.25 94 TRP A C 1
ATOM 740 O O . TRP A 1 94 ? 20.827 -5.705 -16.484 1.00 96.25 94 TRP A O 1
ATOM 750 N N . SER A 1 95 ? 19.018 -4.412 -16.664 1.00 96.25 95 SER A N 1
ATOM 751 C CA . SER A 1 95 ? 19.173 -4.212 -18.112 1.00 96.25 95 SER A CA 1
ATOM 752 C C . SER A 1 95 ? 20.494 -3.522 -18.481 1.00 96.25 95 SER A C 1
ATOM 754 O O . SER A 1 95 ? 20.966 -3.677 -19.603 1.00 96.25 95 SER A O 1
ATOM 756 N N . ARG A 1 96 ? 21.111 -2.764 -17.558 1.00 95.31 96 ARG A N 1
ATOM 757 C CA . ARG A 1 96 ? 22.439 -2.160 -17.774 1.00 95.31 96 ARG A CA 1
ATOM 758 C C . ARG A 1 96 ? 23.584 -3.152 -17.594 1.00 95.31 96 ARG A C 1
ATOM 760 O O . ARG A 1 96 ? 24.610 -2.990 -18.244 1.00 95.31 96 ARG A O 1
ATOM 767 N N . THR A 1 97 ? 23.441 -4.123 -16.694 1.00 96.62 97 THR A N 1
ATOM 768 C CA . THR A 1 97 ? 24.495 -5.107 -16.388 1.00 96.62 97 THR A CA 1
ATOM 769 C C . THR A 1 97 ? 24.346 -6.407 -17.177 1.00 96.62 97 THR A C 1
ATOM 771 O O . THR A 1 97 ? 25.336 -7.098 -17.386 1.00 96.62 97 THR A O 1
ATOM 774 N N . GLN A 1 98 ? 23.130 -6.710 -17.629 1.00 96.69 98 GLN A N 1
ATOM 775 C CA . GLN A 1 98 ? 22.708 -7.912 -18.349 1.00 96.69 98 GLN A CA 1
ATOM 776 C C . GLN A 1 98 ? 21.776 -7.501 -19.507 1.00 96.69 98 GLN A C 1
ATOM 778 O O . GLN A 1 98 ? 20.547 -7.519 -19.358 1.00 96.69 98 GLN A O 1
ATOM 783 N N . PRO A 1 99 ? 22.327 -7.061 -20.655 1.00 94.56 99 PRO A N 1
ATOM 784 C CA . PRO A 1 99 ? 21.537 -6.568 -21.787 1.00 94.56 99 PRO A CA 1
ATOM 785 C C . PRO A 1 99 ? 20.494 -7.567 -22.315 1.00 94.56 99 PRO A C 1
ATOM 787 O O . PRO A 1 99 ? 19.444 -7.165 -22.814 1.00 94.56 99 PRO A O 1
ATOM 790 N N . GLU A 1 100 ? 20.740 -8.868 -22.163 1.00 96.75 100 GLU A N 1
ATOM 791 C CA . GLU A 1 100 ? 19.831 -9.957 -22.526 1.00 96.75 100 GLU A CA 1
ATOM 792 C C . GLU A 1 100 ? 18.517 -9.960 -21.727 1.00 96.75 100 GLU A C 1
ATOM 794 O O . GLU A 1 100 ? 17.512 -10.492 -22.196 1.00 96.75 100 GLU A O 1
ATOM 799 N N . VAL A 1 101 ? 18.488 -9.327 -20.547 1.00 96.25 101 VAL A N 1
ATOM 800 C CA . VAL A 1 101 ? 17.283 -9.193 -19.712 1.00 96.25 101 VAL A CA 1
ATOM 801 C C . VAL A 1 101 ? 16.361 -8.083 -20.229 1.00 96.25 101 VAL A C 1
ATOM 803 O O . VAL A 1 101 ? 15.161 -8.102 -19.943 1.00 96.25 101 VAL A O 1
ATOM 806 N N . ALA A 1 102 ? 16.868 -7.136 -21.025 1.00 95.56 102 ALA A N 1
ATOM 807 C CA . ALA A 1 102 ? 16.119 -5.947 -21.435 1.00 95.56 102 ALA A CA 1
ATOM 808 C C . ALA A 1 102 ? 14.783 -6.253 -22.153 1.00 95.56 102 ALA A C 1
ATOM 810 O O . ALA A 1 102 ? 13.777 -5.627 -21.801 1.00 95.56 102 ALA A O 1
ATOM 811 N N . PRO A 1 103 ? 14.688 -7.229 -23.084 1.00 97.38 103 PRO A N 1
ATOM 812 C CA . PRO A 1 103 ? 13.410 -7.581 -23.705 1.00 97.38 103 PRO A CA 1
ATOM 813 C C . PRO A 1 103 ? 12.392 -8.141 -22.701 1.00 97.38 103 PRO A C 1
ATOM 815 O O . PRO A 1 103 ? 11.222 -7.755 -22.720 1.00 97.38 103 PRO A O 1
ATOM 818 N N . ALA A 1 104 ? 12.833 -9.009 -21.785 1.00 96.69 104 ALA A N 1
ATOM 819 C CA . ALA A 1 104 ? 11.971 -9.583 -20.753 1.00 96.69 104 ALA A CA 1
ATOM 820 C C . ALA A 1 104 ? 11.504 -8.512 -19.751 1.00 96.69 104 ALA A C 1
ATOM 822 O O . ALA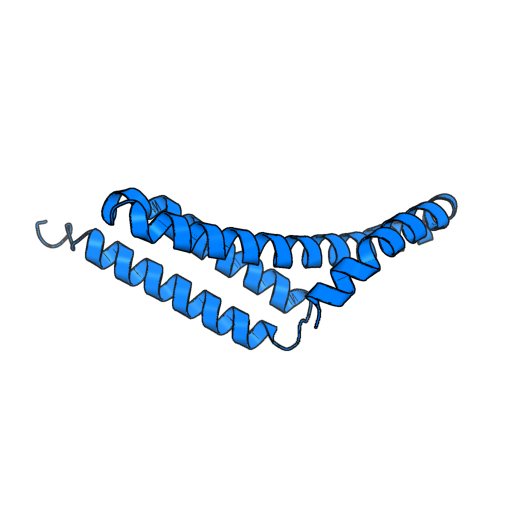 A 1 104 ? 10.327 -8.463 -19.389 1.00 96.69 104 ALA A O 1
ATOM 823 N N . ALA A 1 105 ? 12.403 -7.606 -19.358 1.00 96.12 105 ALA A N 1
ATOM 824 C CA . ALA A 1 105 ? 12.088 -6.453 -18.523 1.00 96.12 105 ALA A CA 1
ATOM 825 C C . ALA A 1 105 ? 11.021 -5.556 -19.170 1.00 96.12 105 ALA A C 1
ATOM 827 O O . ALA A 1 105 ? 10.025 -5.213 -18.527 1.00 96.12 105 ALA A O 1
ATOM 828 N N . ALA A 1 106 ? 11.196 -5.217 -20.451 1.00 95.62 106 ALA A N 1
ATOM 829 C CA . ALA A 1 106 ? 10.242 -4.410 -21.204 1.00 95.62 106 ALA A CA 1
ATOM 830 C C . ALA A 1 106 ? 8.865 -5.087 -21.294 1.00 95.62 106 ALA A C 1
ATOM 832 O O . ALA A 1 106 ? 7.846 -4.426 -21.089 1.00 95.62 106 ALA A O 1
ATOM 833 N N . PHE A 1 107 ? 8.826 -6.403 -21.527 1.00 97.38 107 PHE A N 1
ATOM 834 C CA . PHE A 1 107 ? 7.582 -7.173 -21.558 1.00 97.38 107 PHE A CA 1
ATOM 835 C C . PHE A 1 107 ? 6.828 -7.115 -20.220 1.00 97.38 107 PHE A C 1
ATOM 837 O O . PHE A 1 107 ? 5.644 -6.774 -20.193 1.00 97.38 107 PHE A O 1
ATOM 844 N N . VAL A 1 108 ? 7.509 -7.387 -19.101 1.00 96.44 108 VAL A N 1
ATOM 845 C CA . VAL A 1 108 ? 6.901 -7.375 -17.757 1.00 96.44 108 VAL A CA 1
ATOM 846 C C . VAL A 1 108 ? 6.362 -5.985 -17.405 1.00 96.44 108 VAL A C 1
ATOM 848 O O . VAL A 1 108 ? 5.229 -5.852 -16.937 1.00 96.44 108 VAL A O 1
ATOM 851 N N . LEU A 1 109 ? 7.139 -4.931 -17.662 1.00 95.81 109 LEU A N 1
ATOM 852 C CA . LEU A 1 109 ? 6.706 -3.555 -17.406 1.00 95.81 109 LEU A CA 1
ATOM 853 C C . LEU A 1 109 ? 5.525 -3.157 -18.298 1.00 95.81 109 LEU A C 1
ATOM 855 O O . LEU A 1 109 ? 4.552 -2.580 -17.808 1.00 95.81 109 LEU A O 1
ATOM 859 N N . GLY A 1 110 ? 5.575 -3.520 -19.582 1.00 96.62 110 GLY A N 1
ATOM 860 C CA . GLY A 1 110 ? 4.498 -3.287 -20.541 1.00 96.62 110 GLY A CA 1
ATOM 861 C C . GLY A 1 110 ? 3.190 -3.966 -20.134 1.00 96.62 110 GLY A C 1
ATOM 862 O O . GLY A 1 110 ? 2.132 -3.341 -20.192 1.00 96.62 110 GLY A O 1
ATOM 863 N N . TRP A 1 111 ? 3.258 -5.200 -19.626 1.00 97.44 111 TRP A N 1
ATOM 864 C CA . TRP A 1 111 ? 2.097 -5.934 -19.115 1.00 97.44 111 TRP A CA 1
ATOM 865 C C . TRP A 1 111 ? 1.398 -5.206 -17.954 1.00 97.44 111 TRP A C 1
ATOM 867 O O . TRP A 1 111 ? 0.167 -5.155 -17.881 1.00 97.44 111 TRP A O 1
ATOM 877 N N . HIS A 1 112 ? 2.164 -4.597 -17.044 1.00 97.12 112 HIS A N 1
ATOM 878 C CA . HIS A 1 112 ? 1.620 -3.897 -15.875 1.00 97.12 112 HIS A CA 1
ATOM 879 C C . HIS A 1 112 ? 1.243 -2.427 -16.132 1.00 97.12 112 HIS A C 1
ATOM 881 O O . HIS A 1 112 ? 0.446 -1.861 -15.369 1.00 97.12 112 HIS A O 1
ATOM 887 N N . ALA A 1 113 ? 1.752 -1.819 -17.208 1.00 95.81 113 ALA A N 1
ATOM 888 C CA . ALA A 1 113 ? 1.575 -0.400 -17.517 1.00 95.81 113 ALA A CA 1
ATOM 889 C C . ALA A 1 113 ? 0.102 0.066 -17.560 1.00 95.81 113 ALA A C 1
ATOM 891 O O . ALA A 1 113 ? -0.197 1.091 -16.938 1.00 95.81 113 ALA A O 1
ATOM 892 N N . PRO A 1 114 ? -0.866 -0.659 -18.169 1.00 97.25 114 PRO A N 1
ATOM 893 C CA . PRO A 1 114 ? -2.258 -0.201 -18.222 1.00 97.25 114 PRO A CA 1
ATOM 894 C C . PRO A 1 114 ? -2.917 -0.085 -16.843 1.00 97.25 114 PRO A C 1
ATOM 896 O O . PRO A 1 114 ? -3.703 0.831 -16.587 1.00 97.25 114 PRO A O 1
ATOM 899 N N . ARG A 1 115 ? -2.608 -1.015 -15.930 1.00 96.44 115 ARG A N 1
ATOM 900 C CA . ARG A 1 115 ? -3.134 -0.985 -14.559 1.00 96.44 115 ARG A CA 1
ATOM 901 C C . ARG A 1 115 ? -2.455 0.108 -13.740 1.00 96.44 115 ARG A C 1
ATOM 903 O O . ARG A 1 115 ? -3.142 0.824 -13.016 1.00 96.44 115 ARG A O 1
ATOM 910 N N . TYR A 1 116 ? -1.142 0.265 -13.888 1.00 95.62 116 TYR A N 1
ATOM 911 C CA . TYR A 1 116 ? -0.377 1.317 -13.218 1.00 95.62 116 TYR A CA 1
ATOM 912 C C . TYR A 1 116 ? -0.888 2.708 -13.617 1.00 95.62 116 TYR A C 1
ATOM 914 O O . TYR A 1 116 ? -1.257 3.504 -12.756 1.00 95.62 116 TYR A O 1
ATOM 922 N N . ALA A 1 117 ? -1.065 2.949 -14.919 1.00 94.25 117 ALA A N 1
ATOM 923 C CA . ALA A 1 117 ? -1.599 4.199 -15.454 1.00 94.25 117 ALA A CA 1
ATOM 924 C C . ALA A 1 117 ? -3.060 4.478 -15.063 1.00 94.25 117 ALA A C 1
ATOM 926 O O . ALA A 1 117 ? -3.510 5.614 -15.161 1.00 94.25 117 ALA A O 1
ATOM 927 N N . ARG A 1 118 ? -3.840 3.468 -14.660 1.00 94.62 118 ARG A N 1
ATOM 928 C CA . ARG A 1 118 ? -5.207 3.662 -14.147 1.00 94.62 118 ARG A CA 1
ATOM 929 C C . ARG A 1 118 ? -5.213 4.079 -12.68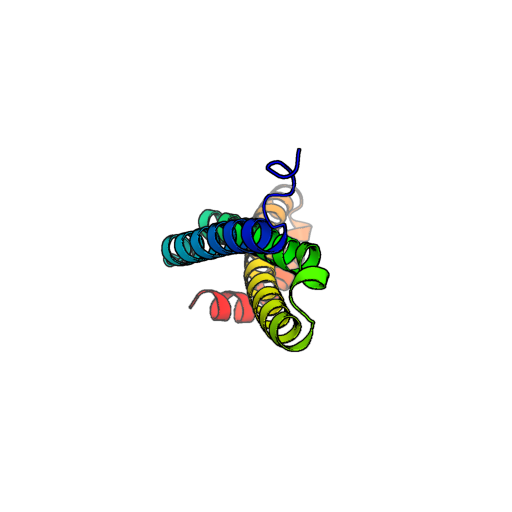1 1.00 94.62 118 ARG A C 1
ATOM 931 O O . ARG A 1 118 ? -6.060 4.863 -12.282 1.00 94.62 118 ARG A O 1
ATOM 938 N N . LEU A 1 119 ? -4.287 3.533 -11.896 1.00 92.38 119 LEU A N 1
ATOM 939 C CA . LEU A 1 119 ? -4.162 3.811 -10.466 1.00 92.38 119 LEU A CA 1
ATOM 940 C C . LEU A 1 119 ? -3.413 5.118 -10.170 1.00 92.38 119 LEU A C 1
ATOM 942 O O . LEU A 1 119 ? -3.480 5.594 -9.042 1.00 92.38 119 LEU A O 1
ATOM 946 N N . ARG A 1 120 ? -2.719 5.694 -11.162 1.00 86.69 120 ARG A N 1
ATOM 947 C CA . ARG A 1 120 ? -2.081 7.019 -11.083 1.00 86.69 120 ARG A CA 1
ATOM 948 C C . ARG A 1 120 ? -2.919 8.167 -11.677 1.00 86.69 120 ARG A C 1
ATOM 950 O O . ARG A 1 120 ? -2.346 9.183 -12.055 1.00 86.69 120 ARG A O 1
ATOM 957 N N . ARG A 1 121 ? -4.236 8.000 -11.805 1.00 74.69 121 ARG A N 1
ATOM 958 C CA . ARG A 1 121 ? -5.160 9.070 -12.223 1.00 74.69 121 ARG A CA 1
ATOM 959 C C . ARG A 1 121 ? -5.917 9.632 -11.035 1.00 74.69 121 ARG A C 1
ATOM 961 O O . ARG A 1 121 ? -6.141 8.856 -10.079 1.00 74.69 121 ARG A O 1
#

Organism: NCBI:txid1234382

InterPro domains:
  IPR007899 CHAD domain [PF05235] (6-92)
  IPR038186 CHAD domain superfamily [G3DSA:1.40.20.10] (1-121)

Mean predicted aligned error: 4.95 Å